Protein AF-A0A969NHV2-F1 (afdb_monomer_lite)

Sequence (65 aa):
MDRNTEDFNLSHSNVSGIDFSHSNFKNINLSSSKLSGCIFDDVSFEDIDLSFPTCATLSLNKYDQ

Radius of gyration: 12.72 Å; chains: 1; bounding box: 46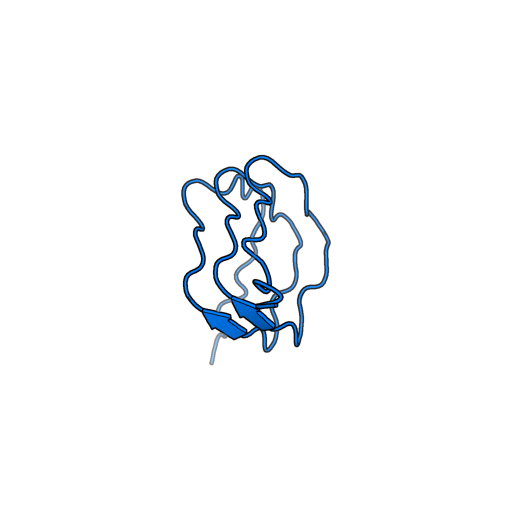×19×32 Å

Foldseek 3Di:
DPPPPDQAECDCHECAQAECAPHEDENYEPHCYAHHNYHQHNYHYHNYHDHHHPYPHPPPVPPPD

Secondary structure (DSSP, 8-state):
--------B-TT-B-TT-B-TT-EEES-B-TT-B-TT-B-TT-EEES-B-SS---S---------

Structure (mmCIF, N/CA/C/O backbone):
data_AF-A0A969NHV2-F1
#
_entry.id   AF-A0A969NHV2-F1
#
loop_
_atom_site.group_PDB
_atom_site.id
_atom_site.type_symbol
_atom_site.label_atom_id
_atom_site.label_alt_id
_atom_site.label_comp_id
_atom_site.label_asym_id
_atom_site.label_entity_id
_atom_site.label_seq_id
_atom_site.pdbx_PDB_ins_code
_atom_site.Cartn_x
_atom_site.Cartn_y
_atom_site.Cartn_z
_atom_site.occupancy
_atom_site.B_iso_or_equiv
_atom_site.auth_seq_id
_atom_site.auth_comp_id
_atom_site.auth_asym_id
_atom_site.auth_atom_id
_atom_site.pdbx_PDB_model_num
ATOM 1 N N . MET A 1 1 ? 20.451 -3.082 20.903 1.00 39.94 1 MET A N 1
ATOM 2 C CA . MET A 1 1 ? 20.317 -3.584 19.522 1.00 39.94 1 MET A CA 1
ATOM 3 C C . MET A 1 1 ? 18.864 -3.411 19.169 1.00 39.94 1 MET A C 1
ATOM 5 O O . MET A 1 1 ? 18.064 -4.301 19.435 1.00 39.94 1 MET A O 1
ATOM 9 N N . ASP A 1 2 ? 18.524 -2.227 18.684 1.00 43.25 2 ASP A N 1
ATOM 10 C CA . ASP A 1 2 ? 17.174 -1.932 18.237 1.00 43.25 2 ASP A CA 1
ATOM 11 C C . ASP A 1 2 ? 16.964 -2.740 16.960 1.00 43.25 2 ASP A C 1
ATOM 13 O O . ASP A 1 2 ? 17.569 -2.467 15.922 1.00 43.25 2 ASP A O 1
ATOM 17 N N . ARG A 1 3 ? 16.190 -3.826 17.056 1.00 43.50 3 ARG A N 1
ATOM 18 C CA . ARG A 1 3 ? 15.618 -4.438 15.860 1.00 43.50 3 ARG A CA 1
ATOM 19 C C . ARG A 1 3 ? 14.606 -3.426 15.356 1.00 43.50 3 ARG A C 1
ATOM 21 O O . ARG A 1 3 ? 13.486 -3.379 15.846 1.00 43.50 3 ARG A O 1
ATOM 28 N N . ASN A 1 4 ? 15.080 -2.565 14.467 1.00 43.72 4 ASN A N 1
ATOM 29 C CA . ASN A 1 4 ? 14.307 -1.582 13.736 1.00 43.72 4 ASN A CA 1
ATOM 30 C C . ASN A 1 4 ? 13.306 -2.336 12.843 1.00 43.72 4 ASN A C 1
ATOM 32 O O . ASN A 1 4 ? 13.576 -2.596 11.676 1.00 43.72 4 ASN A O 1
ATOM 36 N N . THR A 1 5 ? 12.218 -2.814 13.439 1.00 48.22 5 THR A N 1
ATOM 37 C CA . THR A 1 5 ? 11.062 -3.372 12.740 1.00 48.22 5 THR A CA 1
ATOM 38 C C . THR A 1 5 ? 10.306 -2.209 12.108 1.00 48.22 5 THR A C 1
ATOM 40 O O . THR A 1 5 ? 9.775 -1.383 12.841 1.00 48.22 5 THR A O 1
ATOM 43 N N . GLU A 1 6 ? 10.171 -2.038 10.808 1.00 55.03 6 GLU A N 1
ATOM 44 C CA . GLU A 1 6 ? 10.731 -2.678 9.624 1.00 55.03 6 GLU A CA 1
ATOM 45 C C . GLU A 1 6 ? 10.168 -1.758 8.528 1.00 55.03 6 GLU A C 1
ATOM 47 O O . GLU A 1 6 ? 8.972 -1.816 8.251 1.00 55.03 6 GLU A O 1
ATOM 52 N N . ASP A 1 7 ? 10.962 -0.830 7.987 1.00 66.25 7 ASP A N 1
ATOM 53 C CA . ASP A 1 7 ? 10.527 -0.006 6.852 1.00 66.25 7 ASP A CA 1
ATOM 54 C C . ASP A 1 7 ? 10.304 -0.943 5.651 1.00 66.25 7 ASP A C 1
ATOM 56 O O . ASP A 1 7 ? 11.240 -1.277 4.917 1.00 66.25 7 ASP A O 1
ATOM 60 N N . PHE A 1 8 ? 9.080 -1.445 5.471 1.00 73.44 8 PHE A N 1
ATOM 61 C CA . PHE A 1 8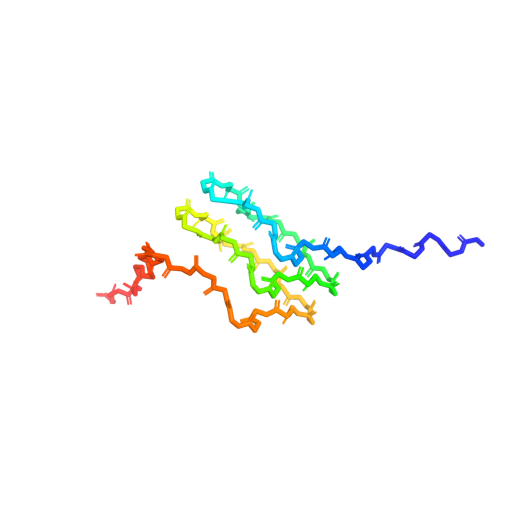 ? 8.759 -2.359 4.378 1.00 73.44 8 PHE A CA 1
ATOM 62 C C . PHE A 1 8 ? 8.578 -1.566 3.091 1.00 73.44 8 PHE A C 1
ATOM 64 O O . PHE A 1 8 ? 7.517 -1.010 2.812 1.00 73.44 8 PHE A O 1
ATOM 71 N N . ASN A 1 9 ? 9.626 -1.523 2.275 1.00 81.38 9 ASN A N 1
ATOM 72 C CA . ASN A 1 9 ? 9.541 -0.931 0.951 1.00 81.38 9 ASN A CA 1
ATOM 73 C C . ASN A 1 9 ? 9.070 -1.964 -0.082 1.00 81.38 9 ASN A C 1
ATOM 75 O O . ASN A 1 9 ? 9.857 -2.753 -0.601 1.00 81.38 9 ASN A O 1
ATOM 79 N N . LEU A 1 10 ? 7.777 -1.921 -0.390 1.00 81.44 10 LEU A N 1
ATOM 80 C CA . LEU A 1 10 ? 7.112 -2.666 -1.459 1.00 81.44 10 LEU A CA 1
ATOM 81 C C . LEU A 1 10 ? 6.755 -1.755 -2.645 1.00 81.44 10 LEU A C 1
ATOM 83 O O . LEU A 1 10 ? 5.889 -2.092 -3.461 1.00 81.44 10 LEU A O 1
ATOM 87 N N . SER A 1 11 ? 7.418 -0.602 -2.773 1.00 86.12 11 SER A N 1
ATOM 88 C CA . SER A 1 11 ? 7.189 0.288 -3.907 1.00 86.12 11 SER A CA 1
ATOM 89 C C . SER A 1 11 ? 7.463 -0.430 -5.230 1.00 86.12 11 SER A C 1
ATOM 91 O O . SER A 1 11 ? 8.327 -1.305 -5.322 1.00 86.12 11 SER A O 1
ATOM 93 N N . HIS A 1 12 ? 6.668 -0.116 -6.254 1.00 87.94 12 HIS A N 1
ATOM 94 C CA . HIS A 1 12 ? 6.719 -0.742 -7.585 1.00 87.94 12 HIS A CA 1
ATOM 95 C C . HIS A 1 12 ? 6.548 -2.276 -7.615 1.00 87.94 12 HIS A C 1
ATOM 97 O O . HIS A 1 12 ? 6.696 -2.894 -8.673 1.00 87.94 12 HIS A O 1
ATOM 103 N N . SER A 1 13 ? 6.214 -2.908 -6.487 1.00 86.38 13 SER A N 1
ATOM 104 C CA . SER A 1 13 ? 6.074 -4.360 -6.395 1.00 86.38 13 SER A CA 1
ATOM 105 C C . SER A 1 13 ? 4.706 -4.826 -6.891 1.00 86.38 13 SER A C 1
ATOM 107 O O . SER A 1 13 ? 3.714 -4.095 -6.831 1.00 86.38 13 SER A O 1
ATOM 109 N N . ASN A 1 14 ? 4.636 -6.066 -7.382 1.00 87.00 14 ASN A N 1
ATOM 110 C CA . ASN A 1 14 ? 3.361 -6.698 -7.699 1.00 87.00 14 ASN A CA 1
ATOM 111 C C . ASN A 1 14 ? 2.883 -7.549 -6.521 1.00 87.00 14 ASN A C 1
ATOM 113 O O . ASN A 1 14 ? 3.370 -8.661 -6.338 1.00 87.00 14 ASN A O 1
ATOM 117 N N . VAL A 1 15 ? 1.930 -7.023 -5.755 1.00 85.44 15 VAL A N 1
ATOM 118 C CA . VAL A 1 15 ? 1.325 -7.698 -4.597 1.00 85.44 15 VAL A CA 1
ATOM 119 C C . VAL A 1 15 ? -0.130 -8.090 -4.863 1.00 85.44 15 VAL A C 1
ATOM 121 O O . VAL A 1 15 ? -0.875 -8.391 -3.938 1.00 85.44 15 VAL A O 1
ATOM 124 N N . SER A 1 16 ? -0.542 -8.103 -6.133 1.00 87.88 16 SER A N 1
ATOM 125 C CA . SER A 1 16 ? -1.908 -8.416 -6.542 1.00 87.88 16 SER A CA 1
ATOM 126 C C . SER A 1 16 ? -2.371 -9.770 -6.002 1.00 87.88 16 SER A C 1
ATOM 128 O O . SER A 1 16 ? -1.654 -10.761 -6.153 1.00 87.88 16 SER A O 1
ATOM 130 N N . GLY A 1 17 ? -3.577 -9.831 -5.440 1.00 86.81 17 GLY A N 1
ATOM 131 C CA . GLY A 1 17 ? -4.159 -11.069 -4.913 1.00 86.81 17 GLY A CA 1
ATOM 132 C C . GLY A 1 17 ? -3.636 -11.496 -3.540 1.00 86.81 17 GLY A C 1
ATOM 133 O O . GLY A 1 17 ? -4.025 -12.560 -3.067 1.00 86.81 17 GLY A O 1
ATOM 134 N N . ILE A 1 18 ? -2.753 -10.714 -2.908 1.00 86.75 18 ILE A N 1
ATOM 135 C CA . ILE A 1 18 ? -2.293 -10.999 -1.546 1.00 86.75 18 ILE A CA 1
ATOM 136 C C . ILE A 1 18 ? -3.390 -10.639 -0.541 1.00 86.75 18 ILE A C 1
ATOM 138 O O . ILE A 1 18 ? -3.960 -9.547 -0.580 1.00 86.75 18 ILE A O 1
ATOM 142 N N . ASP A 1 19 ? -3.657 -11.571 0.367 1.00 87.00 19 ASP A N 1
ATOM 143 C CA . ASP A 1 19 ? -4.501 -11.352 1.532 1.00 87.00 19 ASP A CA 1
ATOM 144 C C . ASP A 1 19 ? -3.663 -10.735 2.662 1.00 87.00 19 ASP A C 1
ATOM 146 O O . ASP A 1 19 ? -2.766 -11.379 3.209 1.00 87.00 19 ASP A O 1
ATOM 150 N N . PHE A 1 20 ? -3.928 -9.465 2.965 1.00 83.19 20 PHE A N 1
ATOM 151 C CA . PHE A 1 20 ? -3.320 -8.711 4.061 1.00 83.19 20 PHE A CA 1
ATOM 152 C C . PHE A 1 20 ? -4.241 -8.623 5.284 1.00 83.19 20 PHE A C 1
ATOM 154 O O . PHE A 1 20 ? -3.994 -7.814 6.184 1.00 83.19 20 PHE A O 1
ATOM 161 N N . SER A 1 21 ? -5.305 -9.425 5.334 1.00 85.69 21 SER A N 1
ATOM 162 C CA . SER A 1 21 ? -6.278 -9.356 6.419 1.00 85.69 21 SER A CA 1
ATOM 163 C C . SER A 1 21 ? -5.631 -9.650 7.772 1.00 85.69 21 SER A C 1
ATOM 165 O O . SER A 1 21 ? -4.717 -10.473 7.874 1.00 85.69 21 SER A O 1
ATOM 167 N N . HIS A 1 22 ? -6.073 -8.944 8.814 1.00 86.50 22 HIS A N 1
ATOM 168 C CA . HIS A 1 22 ? -5.537 -9.018 10.182 1.00 86.50 22 HIS A CA 1
ATOM 169 C C . HIS A 1 22 ? -4.027 -8.738 10.315 1.00 86.50 22 HIS A C 1
ATOM 171 O O . HIS A 1 22 ? -3.414 -9.064 11.336 1.00 86.50 22 HIS A O 1
ATOM 177 N N . SER A 1 23 ? -3.397 -8.148 9.296 1.00 83.56 23 SER A N 1
ATOM 178 C CA . SER A 1 23 ? -1.987 -7.764 9.361 1.00 83.56 23 SER A CA 1
ATOM 179 C C . SER A 1 23 ? -1.820 -6.407 10.049 1.00 83.56 23 SER A C 1
ATOM 181 O O . SER A 1 23 ? -2.693 -5.541 9.988 1.00 83.56 23 SER A O 1
ATOM 183 N N . ASN A 1 24 ? -0.677 -6.205 10.701 1.00 82.75 24 ASN A N 1
ATOM 184 C CA . ASN A 1 24 ? -0.299 -4.915 11.269 1.00 82.75 24 ASN A CA 1
ATOM 185 C C . ASN A 1 24 ? 0.976 -4.430 10.581 1.00 82.75 24 ASN A C 1
ATOM 187 O O . ASN A 1 24 ? 2.039 -5.028 10.763 1.00 82.75 24 ASN A O 1
ATOM 191 N N . PHE A 1 25 ? 0.855 -3.371 9.784 1.00 80.38 25 PHE A N 1
ATOM 192 C CA . PHE A 1 25 ? 1.977 -2.758 9.087 1.00 80.38 25 PHE A CA 1
ATOM 193 C C . PHE A 1 25 ? 2.218 -1.347 9.610 1.00 80.38 25 PHE A C 1
ATOM 195 O O . PHE A 1 25 ? 1.318 -0.504 9.611 1.00 80.38 25 PHE A O 1
ATOM 202 N N . LYS A 1 26 ? 3.469 -1.084 9.984 1.00 82.81 26 LYS A N 1
ATOM 203 C CA . LYS A 1 26 ? 3.955 0.241 10.356 1.00 82.81 26 LYS A CA 1
ATOM 204 C C . LYS A 1 26 ? 5.028 0.680 9.368 1.00 82.81 26 LYS A C 1
ATOM 206 O O . LYS A 1 26 ? 5.933 -0.100 9.087 1.00 82.81 26 LYS A O 1
ATOM 211 N N . ASN A 1 27 ? 4.934 1.910 8.868 1.00 83.12 27 ASN A N 1
ATOM 212 C CA . ASN A 1 27 ? 5.921 2.518 7.972 1.00 83.12 27 ASN A CA 1
ATOM 213 C C . ASN A 1 27 ? 6.135 1.737 6.653 1.00 83.12 27 ASN A C 1
ATOM 215 O O . ASN A 1 27 ? 7.260 1.516 6.198 1.00 83.12 27 ASN A O 1
ATOM 219 N N . ILE A 1 28 ? 5.040 1.283 6.032 1.00 84.56 28 ILE A N 1
ATOM 220 C CA . ILE A 1 28 ? 5.080 0.514 4.780 1.00 84.56 28 ILE A CA 1
ATOM 221 C C . ILE A 1 28 ? 4.953 1.431 3.557 1.00 84.56 28 ILE A C 1
ATOM 223 O O . ILE A 1 28 ? 4.027 2.234 3.447 1.00 84.56 28 ILE A O 1
ATOM 227 N N . ASN A 1 29 ? 5.867 1.283 2.598 1.00 86.69 29 ASN A N 1
ATOM 228 C CA . ASN A 1 29 ? 5.812 1.985 1.321 1.00 86.69 29 ASN A CA 1
ATOM 229 C C . ASN A 1 29 ? 5.253 1.057 0.238 1.00 86.69 29 ASN A C 1
ATOM 231 O O . ASN A 1 29 ? 5.925 0.128 -0.200 1.00 86.69 29 ASN A O 1
ATOM 235 N N . LEU A 1 30 ? 4.034 1.337 -0.217 1.00 83.69 30 LEU A N 1
ATOM 236 C CA . LEU A 1 30 ? 3.338 0.642 -1.303 1.00 83.69 30 LEU A CA 1
ATOM 237 C C . LEU A 1 30 ? 3.183 1.540 -2.541 1.00 83.69 30 LEU A C 1
ATOM 239 O O . LEU A 1 30 ? 2.358 1.267 -3.421 1.00 83.69 30 LEU A O 1
ATOM 243 N N . SER A 1 31 ? 3.978 2.605 -2.643 1.00 85.81 31 SER A N 1
ATOM 244 C CA . SER A 1 31 ? 3.889 3.551 -3.752 1.00 85.81 31 SER A CA 1
ATOM 245 C C . SER A 1 31 ? 4.137 2.866 -5.097 1.00 85.81 31 SER A C 1
ATOM 247 O O . SER A 1 31 ? 5.009 2.011 -5.247 1.00 85.81 31 SER A O 1
ATOM 249 N N . SER A 1 32 ? 3.337 3.198 -6.111 1.00 87.75 32 SER A N 1
ATOM 250 C CA . SER A 1 32 ? 3.405 2.561 -7.440 1.00 87.75 32 SER A CA 1
ATOM 251 C C . SER A 1 32 ? 3.266 1.026 -7.466 1.00 87.75 32 SER A C 1
ATOM 253 O O . SER A 1 32 ? 3.497 0.413 -8.511 1.00 87.75 32 SER A O 1
ATOM 255 N N . SER A 1 33 ? 2.882 0.380 -6.360 1.00 88.38 33 SER A N 1
ATOM 256 C CA . SER A 1 33 ? 2.663 -1.069 -6.311 1.00 88.38 33 SER A CA 1
ATOM 257 C C . SER A 1 33 ? 1.347 -1.465 -6.994 1.00 88.38 33 SER A C 1
ATOM 259 O O . SER A 1 33 ? 0.432 -0.648 -7.156 1.00 88.38 33 SER A O 1
ATOM 261 N N . LYS A 1 34 ? 1.243 -2.727 -7.427 1.00 87.88 34 LYS A N 1
ATOM 262 C CA . LYS A 1 34 ? 0.001 -3.302 -7.969 1.00 87.88 34 LYS A CA 1
ATOM 263 C C . LYS A 1 34 ? -0.762 -3.999 -6.849 1.00 87.88 34 LYS A C 1
ATOM 265 O O . LYS A 1 34 ? -0.366 -5.080 -6.428 1.00 87.88 34 LYS A O 1
ATOM 270 N N . LEU A 1 35 ? -1.874 -3.397 -6.428 1.00 82.94 35 LEU A N 1
ATOM 271 C CA . LEU A 1 35 ? -2.736 -3.876 -5.331 1.00 82.94 35 LEU A CA 1
ATOM 272 C C . LEU A 1 35 ? -4.040 -4.536 -5.826 1.00 82.94 35 LEU A C 1
ATOM 274 O O . LEU A 1 35 ? -5.024 -4.647 -5.099 1.00 82.94 35 LEU A O 1
ATOM 278 N N . SER A 1 36 ? -4.103 -4.907 -7.107 1.00 85.25 36 SER A N 1
ATOM 279 C CA . SER A 1 36 ? -5.309 -5.489 -7.713 1.00 85.25 36 SER A CA 1
ATOM 280 C C . SER A 1 36 ? -5.672 -6.815 -7.035 1.00 85.25 36 SER A C 1
ATOM 282 O O . SER A 1 36 ? -4.848 -7.722 -6.975 1.00 85.25 36 SER A O 1
ATOM 284 N N . GLY A 1 37 ? -6.897 -6.930 -6.517 1.00 83.81 37 GLY A N 1
ATOM 285 C CA . GLY A 1 37 ? -7.374 -8.150 -5.857 1.00 83.81 37 GLY A CA 1
ATOM 286 C C . GLY A 1 37 ? -6.776 -8.415 -4.472 1.00 83.81 37 GLY A C 1
ATOM 287 O O . GLY A 1 37 ? -6.952 -9.514 -3.961 1.00 83.81 37 GLY A O 1
ATOM 288 N N . CYS A 1 38 ? -6.062 -7.455 -3.876 1.00 85.56 38 CYS A N 1
ATOM 289 C CA . CYS A 1 38 ? -5.634 -7.568 -2.483 1.00 85.56 38 CYS A CA 1
ATOM 290 C C . CYS A 1 38 ? -6.825 -7.454 -1.528 1.00 85.56 38 CYS A C 1
ATOM 292 O O . CYS A 1 38 ? -7.763 -6.699 -1.799 1.00 85.56 38 CYS A O 1
ATOM 294 N N . ILE A 1 39 ? -6.748 -8.160 -0.402 1.00 85.50 39 ILE A N 1
ATOM 295 C CA . ILE A 1 39 ? -7.733 -8.091 0.684 1.00 85.50 39 ILE A CA 1
ATOM 296 C C . ILE A 1 39 ? -7.081 -7.373 1.864 1.00 85.50 39 ILE A C 1
ATOM 298 O O . ILE A 1 39 ? -5.927 -7.640 2.183 1.00 85.50 39 ILE A O 1
ATOM 302 N N . PHE A 1 40 ? -7.800 -6.436 2.477 1.00 79.56 40 PHE A N 1
ATOM 303 C CA . PHE A 1 40 ? -7.309 -5.573 3.555 1.00 79.56 40 PHE A CA 1
ATOM 304 C C . PHE A 1 40 ? -8.276 -5.580 4.748 1.00 79.56 40 PHE A C 1
ATOM 306 O O . PHE A 1 40 ? -8.506 -4.549 5.378 1.00 79.56 40 PHE A O 1
ATOM 313 N N . ASP A 1 41 ? -8.890 -6.725 5.039 1.00 84.69 41 ASP A N 1
ATOM 314 C CA . ASP A 1 41 ? -9.913 -6.805 6.079 1.00 84.69 41 ASP A CA 1
ATOM 315 C C . ASP A 1 41 ? -9.262 -6.781 7.468 1.00 84.69 41 ASP A C 1
ATOM 317 O O . ASP A 1 41 ? -8.339 -7.541 7.748 1.00 84.69 41 ASP A O 1
ATOM 321 N N . ASP A 1 42 ? -9.725 -5.891 8.351 1.00 85.31 42 ASP A N 1
ATOM 322 C CA . ASP A 1 42 ? -9.188 -5.747 9.718 1.00 85.31 42 ASP A CA 1
ATOM 323 C C . ASP A 1 42 ? -7.658 -5.515 9.765 1.00 85.31 42 ASP A C 1
ATOM 325 O O . ASP A 1 42 ? -6.958 -5.918 10.694 1.00 85.31 42 ASP A O 1
ATOM 329 N N . VAL A 1 43 ? -7.111 -4.876 8.725 1.00 82.06 43 VAL A N 1
ATOM 330 C CA . VAL A 1 43 ? -5.696 -4.501 8.668 1.00 82.06 43 VAL A CA 1
ATOM 331 C C . VAL A 1 43 ? -5.463 -3.199 9.439 1.00 82.06 43 VAL A C 1
ATOM 333 O O . VAL A 1 43 ? -6.212 -2.228 9.310 1.00 82.06 43 VAL A O 1
ATOM 336 N N . SER A 1 44 ? -4.392 -3.159 10.228 1.00 81.88 44 SER A N 1
ATOM 337 C CA . SER A 1 44 ? -3.930 -1.935 10.885 1.00 81.88 44 SER A CA 1
ATOM 338 C C . SER A 1 44 ? -2.771 -1.335 10.094 1.00 81.88 44 SER A C 1
ATOM 340 O O . SER A 1 44 ? -1.736 -1.980 9.925 1.00 81.88 44 SER A O 1
ATOM 342 N N . PHE A 1 45 ? -2.951 -0.102 9.617 1.00 76.69 45 PHE A N 1
ATOM 343 C CA . PHE A 1 45 ? -1.904 0.680 8.963 1.00 76.69 45 PHE A CA 1
ATOM 344 C C . PHE A 1 45 ? -1.516 1.884 9.820 1.00 76.69 45 PHE A C 1
ATOM 346 O O . PHE A 1 45 ? -2.368 2.705 10.160 1.00 76.69 45 PHE A O 1
ATOM 353 N N . GLU A 1 46 ? -0.225 2.020 10.107 1.00 81.06 46 GLU A N 1
ATOM 354 C CA . GLU A 1 46 ? 0.377 3.225 10.682 1.00 81.06 46 GLU A CA 1
ATOM 355 C C . GLU A 1 46 ? 1.450 3.735 9.706 1.00 81.06 46 GLU A C 1
ATOM 357 O O . GLU A 1 46 ? 2.322 2.969 9.299 1.00 81.06 46 GLU A O 1
ATOM 362 N N . ASP A 1 47 ? 1.369 5.004 9.292 1.00 79.50 47 ASP A N 1
ATOM 363 C CA . ASP A 1 47 ? 2.321 5.642 8.364 1.00 79.50 47 ASP A CA 1
ATOM 364 C C . ASP A 1 47 ? 2.527 4.887 7.031 1.00 79.50 47 ASP A C 1
ATOM 366 O O . ASP A 1 47 ? 3.641 4.570 6.617 1.00 79.50 47 ASP A O 1
ATOM 370 N N . ILE A 1 48 ? 1.427 4.579 6.337 1.00 78.12 48 ILE A N 1
ATOM 371 C CA . ILE A 1 48 ? 1.445 3.913 5.026 1.00 78.12 48 ILE A CA 1
ATOM 372 C C . ILE A 1 48 ? 1.548 4.910 3.857 1.00 78.12 48 ILE A C 1
ATOM 374 O O . ILE A 1 48 ? 0.764 5.856 3.765 1.00 78.12 48 ILE A O 1
ATOM 378 N N . ASP A 1 49 ? 2.453 4.650 2.906 1.00 79.69 49 ASP A N 1
ATOM 379 C CA . ASP A 1 49 ? 2.514 5.377 1.630 1.00 79.69 49 ASP A CA 1
ATOM 380 C C . ASP A 1 49 ? 1.797 4.598 0.512 1.00 79.69 49 ASP A C 1
ATOM 382 O O . ASP A 1 49 ? 2.308 3.608 -0.017 1.00 79.69 49 ASP A O 1
ATOM 386 N N . LEU A 1 50 ? 0.600 5.071 0.144 1.00 73.44 50 LEU A N 1
ATOM 387 C CA . LEU A 1 50 ? -0.210 4.605 -0.992 1.00 73.44 50 LEU A CA 1
ATOM 388 C C . LEU A 1 50 ? -0.206 5.622 -2.143 1.00 73.44 50 LEU A C 1
ATOM 390 O O . LEU A 1 50 ? -1.228 5.837 -2.796 1.00 73.44 50 LEU A O 1
ATOM 394 N N . SER A 1 51 ? 0.909 6.297 -2.400 1.00 80.50 51 SER A N 1
ATOM 395 C CA . SER A 1 51 ? 0.994 7.235 -3.520 1.00 80.50 51 SER A CA 1
ATOM 396 C C . SER A 1 51 ? 1.070 6.485 -4.857 1.00 80.50 51 SER A C 1
ATOM 398 O O . SER A 1 51 ? 1.942 5.645 -5.079 1.00 80.50 51 SER A O 1
ATOM 400 N N . PHE A 1 52 ? 0.166 6.804 -5.786 1.00 74.50 52 PHE A N 1
ATOM 401 C CA . PHE A 1 52 ? 0.126 6.245 -7.150 1.00 74.50 52 PHE A CA 1
ATOM 402 C C . PHE A 1 52 ? 0.002 4.708 -7.292 1.00 74.50 52 PHE A C 1
ATOM 404 O O . PHE A 1 52 ? 0.595 4.154 -8.221 1.00 74.50 52 PHE A O 1
ATOM 411 N N . PRO A 1 53 ? -0.746 3.968 -6.452 1.00 68.94 53 PRO A N 1
ATOM 412 C CA . PRO A 1 53 ? -0.910 2.534 -6.638 1.00 68.94 53 PRO A CA 1
ATOM 413 C C . PRO A 1 53 ? -1.545 2.262 -8.002 1.00 68.94 53 PRO A C 1
ATOM 415 O O . PRO A 1 53 ? -2.540 2.880 -8.392 1.00 68.94 53 PRO A O 1
ATOM 418 N N . THR A 1 54 ? -0.981 1.306 -8.736 1.00 63.28 54 THR A N 1
ATOM 419 C CA . THR A 1 54 ? -1.535 0.862 -10.018 1.00 63.28 54 THR A CA 1
ATOM 420 C C . THR A 1 54 ? -2.672 -0.120 -9.742 1.00 63.28 54 THR A C 1
ATOM 422 O O . THR A 1 54 ? -2.547 -1.340 -9.820 1.00 63.28 54 THR A O 1
ATOM 425 N N . CYS A 1 55 ? -3.812 0.438 -9.346 1.00 59.00 55 CYS A N 1
ATOM 426 C CA . CYS A 1 55 ? -5.063 -0.274 -9.139 1.00 59.00 55 CYS A CA 1
ATOM 427 C C . CYS A 1 55 ? -5.798 -0.351 -10.488 1.00 59.00 55 CYS A C 1
ATOM 429 O O . CYS A 1 55 ? -6.382 0.627 -10.947 1.00 59.00 55 CYS A O 1
ATOM 431 N N . ALA A 1 56 ? -5.776 -1.512 -11.144 1.00 54.41 56 ALA A N 1
ATOM 432 C CA . ALA A 1 56 ? -6.666 -1.750 -12.282 1.00 54.41 56 ALA A CA 1
ATOM 433 C C . ALA A 1 56 ? -8.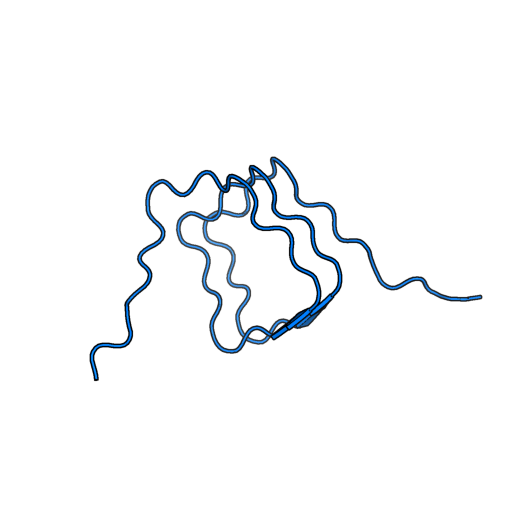090 -2.130 -11.830 1.00 54.41 56 ALA A C 1
ATOM 435 O O . ALA A 1 56 ? -9.020 -2.044 -12.623 1.00 54.41 56 ALA A O 1
ATOM 436 N N . THR A 1 57 ? -8.277 -2.569 -10.577 1.00 51.28 57 THR A N 1
ATOM 437 C CA . THR A 1 57 ? -9.525 -3.228 -10.153 1.00 51.28 57 THR A CA 1
ATOM 438 C C . THR A 1 57 ? -9.781 -3.196 -8.641 1.00 51.28 57 THR A C 1
ATOM 440 O O . THR A 1 57 ? -10.404 -4.136 -8.146 1.00 51.28 57 THR A O 1
ATOM 443 N N . LEU A 1 58 ? -9.272 -2.224 -7.868 1.00 50.12 58 LEU A N 1
ATOM 444 C CA . LEU A 1 58 ? -9.579 -2.182 -6.431 1.00 50.12 58 LEU A CA 1
ATOM 445 C C . LEU A 1 58 ? -11.090 -1.950 -6.280 1.00 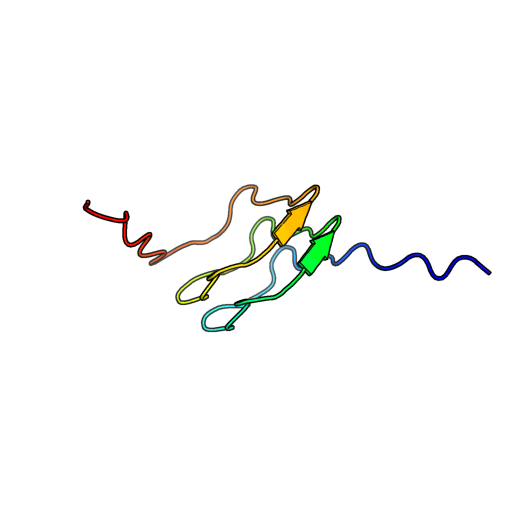50.12 58 LEU A C 1
ATOM 447 O O . LEU A 1 58 ? -11.574 -0.820 -6.297 1.00 50.12 58 LEU A O 1
ATOM 451 N N . SER A 1 59 ? -11.838 -3.052 -6.197 1.00 50.34 59 SER A N 1
ATOM 452 C CA . SER A 1 59 ? -13.220 -3.073 -5.761 1.00 50.34 59 SER A CA 1
ATOM 453 C C . SER A 1 59 ? -13.145 -2.775 -4.283 1.00 50.34 59 SER A C 1
ATOM 455 O O . SER A 1 59 ? -13.103 -3.669 -3.446 1.00 50.34 59 SER A O 1
ATOM 457 N N . LEU A 1 60 ? -13.058 -1.485 -3.969 1.00 50.69 60 LEU A N 1
ATOM 458 C CA . LEU A 1 60 ? -13.557 -0.996 -2.706 1.00 50.69 60 LEU A CA 1
ATOM 459 C C . LEU A 1 60 ? -15.041 -1.338 -2.757 1.00 50.69 60 LEU A C 1
ATOM 461 O O . LEU A 1 60 ? -15.837 -0.569 -3.299 1.00 50.69 60 LEU A O 1
ATOM 465 N N . ASN A 1 61 ? -15.395 -2.532 -2.274 1.00 48.91 61 ASN A N 1
ATOM 466 C CA . ASN A 1 61 ? -16.739 -2.791 -1.807 1.00 48.91 61 ASN A CA 1
ATOM 467 C C . ASN A 1 61 ? -16.939 -1.737 -0.729 1.00 48.91 61 ASN A C 1
ATOM 469 O O . ASN A 1 61 ? -16.516 -1.895 0.414 1.00 48.91 61 ASN A O 1
ATOM 473 N N . LYS A 1 62 ? -17.476 -0.583 -1.137 1.00 47.56 62 LYS A N 1
ATOM 474 C CA . LYS A 1 62 ? -18.072 0.340 -0.198 1.00 47.56 62 LYS A CA 1
ATOM 475 C C . LYS A 1 62 ? -19.023 -0.540 0.588 1.00 47.56 62 LYS A C 1
ATOM 477 O O . LYS A 1 62 ? -19.850 -1.215 -0.020 1.00 47.56 62 LYS A O 1
ATOM 482 N N . TYR A 1 63 ? -18.819 -0.600 1.897 1.00 43.38 63 TYR A N 1
ATOM 483 C CA . TYR A 1 63 ? -19.856 -1.023 2.816 1.00 43.38 63 TYR A CA 1
ATOM 484 C C . TYR A 1 63 ? -21.093 -0.182 2.466 1.00 43.38 63 TYR A C 1
ATOM 486 O O . TYR A 1 63 ? -21.198 0.971 2.884 1.00 43.38 63 TYR A O 1
ATOM 494 N N . ASP A 1 64 ? -21.953 -0.710 1.594 1.00 42.75 64 ASP A N 1
ATOM 495 C CA . ASP A 1 64 ? -23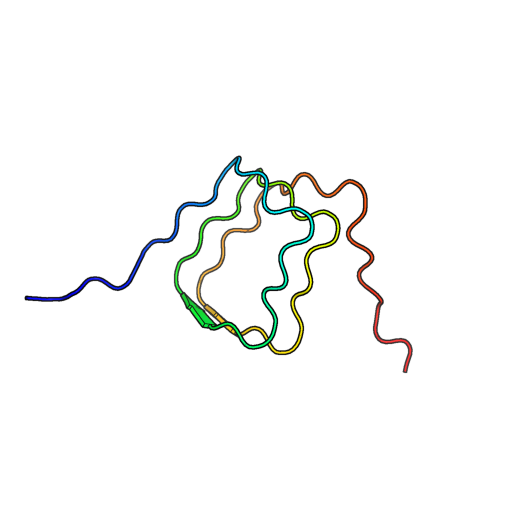.345 -0.304 1.544 1.00 42.75 64 ASP A CA 1
ATOM 496 C C . ASP A 1 64 ? -23.909 -0.724 2.900 1.00 42.75 64 ASP A C 1
ATOM 498 O O . ASP A 1 64 ? -23.681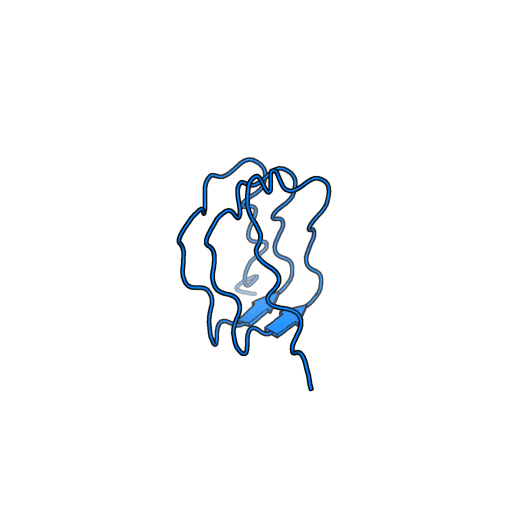 -1.849 3.357 1.00 42.75 64 ASP A O 1
ATOM 502 N N . GLN A 1 65 ? -24.509 0.247 3.582 1.00 43.97 65 GLN A N 1
ATOM 503 C CA . GLN A 1 65 ? -25.157 0.055 4.877 1.00 43.97 65 GLN A CA 1
ATOM 504 C C . GLN A 1 65 ? -26.285 -0.972 4.787 1.00 43.97 65 GLN A C 1
ATOM 506 O O . GLN A 1 65 ? -26.977 -1.000 3.743 1.00 43.97 65 GLN A O 1
#

pLDDT: mean 73.31, std 16.02, range [39.94, 88.38]